Protein AF-A0A2H9LMU6-F1 (afdb_monomer)

Structure (mmCIF, N/CA/C/O backbone):
data_AF-A0A2H9LMU6-F1
#
_entry.id   AF-A0A2H9LMU6-F1
#
loop_
_atom_site.group_PDB
_atom_site.id
_atom_site.type_symbol
_atom_site.label_atom_id
_atom_site.label_alt_id
_atom_site.label_comp_id
_atom_site.label_asym_id
_atom_site.label_entity_id
_atom_site.label_seq_id
_atom_site.pdbx_PDB_ins_code
_atom_site.Cartn_x
_atom_site.Cartn_y
_atom_site.Cartn_z
_atom_site.occupancy
_atom_site.B_iso_or_equiv
_atom_site.auth_seq_id
_atom_site.auth_comp_id
_atom_site.auth_asym_id
_atom_site.auth_atom_id
_atom_site.pdbx_PDB_model_num
ATOM 1 N N . MET A 1 1 ? -16.769 -5.364 5.881 1.00 61.25 1 MET A N 1
ATOM 2 C CA . MET A 1 1 ? -15.651 -4.811 6.677 1.00 61.25 1 MET A CA 1
ATOM 3 C C . MET A 1 1 ? -14.975 -3.716 5.882 1.00 61.25 1 MET A C 1
ATOM 5 O O . MET A 1 1 ? -14.861 -3.849 4.669 1.00 61.25 1 MET A O 1
ATOM 9 N N . VAL A 1 2 ? -14.570 -2.637 6.548 1.00 73.88 2 VAL A N 1
ATOM 10 C CA . VAL A 1 2 ? -13.771 -1.580 5.922 1.00 73.88 2 VAL A CA 1
ATOM 11 C C . VAL A 1 2 ? -12.341 -2.098 5.790 1.00 73.88 2 VAL A C 1
ATOM 13 O O . VAL A 1 2 ? -11.741 -2.470 6.793 1.00 73.88 2 VAL A O 1
ATOM 16 N N . LYS A 1 3 ? -11.824 -2.173 4.560 1.00 85.94 3 LYS A N 1
ATOM 17 C CA . LYS A 1 3 ? -10.481 -2.684 4.263 1.00 85.94 3 LYS A CA 1
ATOM 18 C C . LYS A 1 3 ? -9.656 -1.590 3.603 1.00 85.94 3 LYS A C 1
ATOM 20 O O . LYS A 1 3 ? -10.078 -1.035 2.584 1.00 85.94 3 LYS A O 1
ATOM 25 N N . LEU A 1 4 ? -8.492 -1.290 4.171 1.00 92.06 4 LEU A N 1
ATOM 26 C CA . LEU A 1 4 ? -7.558 -0.337 3.574 1.00 92.06 4 LEU A CA 1
ATOM 27 C C . LEU A 1 4 ? -6.811 -0.990 2.409 1.00 92.06 4 LEU A C 1
ATOM 29 O O . LEU A 1 4 ? -6.430 -2.153 2.489 1.00 92.06 4 LEU A O 1
ATOM 33 N N . LYS A 1 5 ? -6.570 -0.248 1.331 1.00 94.12 5 LYS A N 1
ATOM 34 C CA . LYS A 1 5 ? -5.696 -0.670 0.228 1.00 94.12 5 LYS A CA 1
ATOM 35 C C . LYS A 1 5 ? -4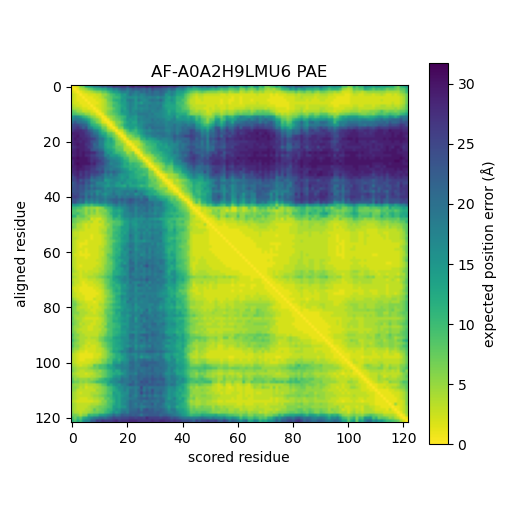.451 0.198 0.210 1.00 94.12 5 LYS A C 1
ATOM 37 O O . LYS A 1 5 ? -4.564 1.410 0.060 1.00 94.12 5 LYS A O 1
ATOM 42 N N . VAL A 1 6 ? -3.283 -0.413 0.339 1.00 93.50 6 VAL A N 1
ATOM 43 C CA . VAL A 1 6 ? -1.983 0.259 0.301 1.00 93.50 6 VAL A CA 1
ATOM 44 C C . VAL A 1 6 ? -1.332 -0.034 -1.042 1.00 93.50 6 VAL A C 1
ATOM 46 O O . VAL A 1 6 ? -1.003 -1.181 -1.335 1.00 93.50 6 VAL A O 1
ATOM 49 N N . TYR A 1 7 ? -1.158 0.991 -1.865 1.00 93.25 7 TYR A N 1
ATOM 50 C CA . TYR A 1 7 ? -0.499 0.890 -3.159 1.00 93.25 7 TYR A CA 1
ATOM 51 C C . TYR A 1 7 ? 0.977 1.228 -3.007 1.00 93.25 7 TYR A C 1
ATOM 53 O O . TYR A 1 7 ? 1.320 2.335 -2.591 1.00 93.25 7 TYR A O 1
ATOM 61 N N . LEU A 1 8 ? 1.835 0.286 -3.384 1.00 92.44 8 LEU A N 1
ATOM 62 C CA . LEU A 1 8 ? 3.294 0.402 -3.334 1.00 92.44 8 LEU A CA 1
ATOM 63 C C . LEU A 1 8 ? 3.878 0.028 -4.699 1.00 92.44 8 LEU A C 1
ATOM 65 O O . LEU A 1 8 ? 3.194 -0.577 -5.522 1.00 92.44 8 LEU A O 1
ATOM 69 N N . HIS A 1 9 ? 5.129 0.378 -4.958 1.00 90.69 9 HIS A N 1
ATOM 70 C CA . HIS A 1 9 ? 5.846 0.056 -6.182 1.00 90.69 9 HIS A CA 1
ATOM 71 C C . HIS A 1 9 ? 7.168 -0.623 -5.834 1.00 90.69 9 HIS A C 1
ATOM 73 O O . HIS A 1 9 ? 8.219 0.018 -5.769 1.00 90.69 9 HIS A O 1
ATOM 79 N N . SER A 1 10 ? 7.111 -1.944 -5.631 1.00 87.75 10 SER A N 1
ATOM 80 C CA . SER A 1 10 ? 8.334 -2.702 -5.395 1.00 87.75 10 SER A CA 1
ATOM 81 C C . SER A 1 10 ? 9.248 -2.639 -6.614 1.00 87.75 10 SER A C 1
ATOM 83 O O . SER A 1 10 ? 8.810 -2.703 -7.767 1.00 87.75 10 SER A O 1
ATOM 85 N N . LEU A 1 11 ? 10.540 -2.484 -6.345 1.00 79.06 11 LEU A N 1
ATOM 86 C CA . LEU A 1 11 ? 11.571 -2.607 -7.358 1.00 79.06 11 LEU A CA 1
ATOM 87 C C . LEU A 1 11 ? 11.972 -4.074 -7.474 1.00 79.06 11 LEU A C 1
ATOM 89 O O . LEU A 1 11 ? 12.054 -4.802 -6.481 1.00 79.06 11 LEU A O 1
ATOM 93 N N . GLU A 1 12 ? 12.251 -4.502 -8.698 1.00 67.62 12 GLU A N 1
ATOM 94 C CA . GLU A 1 12 ? 12.906 -5.780 -8.926 1.00 67.62 12 GLU A CA 1
ATOM 95 C C . GLU A 1 12 ? 14.350 -5.678 -8.426 1.00 67.62 12 GLU A C 1
ATOM 97 O O . GLU A 1 12 ? 15.053 -4.716 -8.743 1.00 67.62 12 GLU A O 1
ATOM 102 N N . VAL A 1 13 ? 14.790 -6.641 -7.611 1.00 60.88 13 VAL A N 1
ATOM 103 C CA . VAL A 1 13 ? 16.187 -6.691 -7.169 1.00 60.88 13 VAL A CA 1
ATOM 104 C C . VAL A 1 13 ? 17.038 -7.014 -8.398 1.00 60.88 13 VAL A C 1
ATOM 106 O O . VAL A 1 13 ? 16.887 -8.105 -8.953 1.00 60.88 13 VAL A O 1
ATOM 109 N N . PRO A 1 14 ? 17.931 -6.115 -8.853 1.00 49.94 14 PRO A N 1
ATOM 110 C CA . PRO A 1 14 ? 18.774 -6.412 -9.997 1.00 49.94 14 PRO A CA 1
ATOM 111 C C . PRO A 1 14 ? 19.696 -7.579 -9.636 1.00 49.94 14 PRO A C 1
ATOM 113 O O . PRO A 1 14 ? 20.607 -7.442 -8.820 1.00 49.94 14 PRO A O 1
ATOM 116 N N . THR A 1 15 ? 19.500 -8.728 -10.286 1.00 49.94 15 THR A N 1
ATOM 117 C CA . THR A 1 15 ? 20.315 -9.946 -10.103 1.00 49.94 15 THR A CA 1
ATOM 118 C C . THR A 1 15 ? 21.761 -9.800 -10.588 1.00 49.94 15 THR A C 1
ATOM 120 O O . THR A 1 15 ? 22.503 -10.774 -10.606 1.00 49.94 15 THR A O 1
ATOM 123 N N . VAL A 1 16 ? 22.140 -8.602 -11.034 1.00 50.28 16 VAL A N 1
ATOM 124 C CA . VAL A 1 16 ? 23.451 -8.264 -11.600 1.00 50.28 16 VAL A CA 1
ATOM 125 C C . VAL A 1 16 ? 24.253 -7.302 -10.716 1.00 50.28 16 VAL A C 1
ATOM 127 O O . VAL A 1 16 ? 25.415 -7.049 -11.005 1.00 50.28 16 VAL A O 1
ATOM 130 N N . GLY A 1 17 ? 23.650 -6.748 -9.654 1.00 46.03 17 GLY A N 1
ATOM 131 C CA . GLY A 1 17 ? 24.299 -5.758 -8.781 1.00 46.03 17 GLY A CA 1
ATOM 132 C C . GLY A 1 17 ? 24.880 -6.323 -7.482 1.00 46.03 17 GLY A C 1
ATOM 133 O O . GLY A 1 17 ? 25.738 -5.693 -6.872 1.00 46.03 17 GLY A O 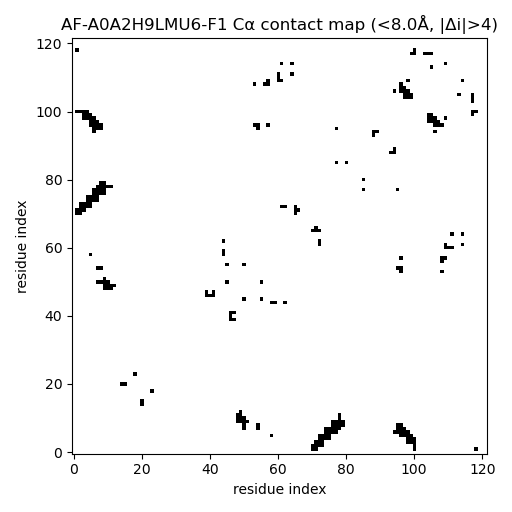1
ATOM 134 N N . PHE A 1 18 ? 24.435 -7.506 -7.059 1.00 50.22 18 PHE A N 1
ATOM 135 C CA . PHE A 1 18 ? 24.944 -8.197 -5.876 1.00 50.22 18 PHE A CA 1
ATOM 136 C C . PHE A 1 18 ? 25.555 -9.523 -6.307 1.00 50.22 18 PHE A C 1
ATOM 138 O O . PHE A 1 18 ? 24.852 -10.519 -6.428 1.00 50.22 18 PHE A O 1
ATOM 145 N N . VAL A 1 19 ? 26.876 -9.496 -6.500 1.00 49.75 19 VAL A N 1
ATOM 146 C CA . VAL A 1 19 ? 27.728 -10.634 -6.861 1.00 49.75 19 VAL A CA 1
ATOM 147 C C . VAL A 1 19 ? 27.431 -11.157 -8.264 1.00 49.75 19 VAL A C 1
ATOM 149 O O . VAL A 1 19 ? 26.302 -11.487 -8.608 1.00 49.75 19 VAL A O 1
ATOM 152 N N . ASP A 1 20 ? 28.481 -11.227 -9.079 1.00 47.53 20 ASP A N 1
ATOM 153 C CA . ASP A 1 20 ? 28.482 -11.963 -10.333 1.00 47.53 20 ASP A CA 1
ATOM 154 C C . ASP A 1 20 ? 27.819 -13.328 -10.102 1.00 47.53 20 ASP A C 1
ATOM 156 O O . ASP A 1 20 ? 28.362 -14.201 -9.418 1.00 47.53 20 ASP A O 1
ATOM 160 N N . LYS A 1 21 ? 26.585 -13.475 -10.592 1.00 50.88 21 LYS A N 1
ATOM 161 C CA . LYS A 1 21 ? 25.816 -14.706 -10.446 1.00 50.88 21 LYS A CA 1
ATOM 162 C C . LYS A 1 21 ? 26.626 -15.864 -11.027 1.00 50.88 21 LYS A C 1
ATOM 164 O O . LYS A 1 21 ? 26.544 -16.962 -10.493 1.00 50.88 21 LYS A O 1
ATOM 169 N N . GLU A 1 22 ? 27.452 -15.611 -12.047 1.00 51.69 22 GLU A N 1
ATOM 170 C CA . GLU A 1 22 ? 28.385 -16.588 -12.611 1.00 51.69 22 GLU A CA 1
ATOM 171 C C . GLU A 1 22 ? 29.563 -16.888 -11.676 1.00 51.69 22 GLU A C 1
ATOM 173 O O . GLU A 1 22 ? 29.842 -18.056 -11.406 1.00 51.69 22 GLU A O 1
ATOM 178 N N . GLY A 1 23 ? 30.172 -15.873 -11.064 1.00 50.81 23 GLY A N 1
ATOM 179 C CA . GLY A 1 23 ? 31.208 -16.030 -10.038 1.00 50.81 23 GLY A CA 1
ATOM 180 C C . GLY A 1 23 ? 30.747 -16.791 -8.784 1.00 50.81 23 GLY A C 1
ATOM 181 O O . GLY A 1 23 ? 31.492 -17.605 -8.239 1.00 50.81 23 GLY A O 1
ATOM 182 N N . ALA A 1 24 ? 29.496 -16.604 -8.348 1.00 51.16 24 ALA A N 1
ATOM 183 C CA . ALA A 1 24 ? 28.897 -17.355 -7.238 1.00 51.16 24 ALA A CA 1
ATOM 184 C C . ALA A 1 24 ? 28.407 -18.763 -7.639 1.00 51.16 24 ALA A C 1
ATOM 186 O O . ALA A 1 24 ? 28.244 -19.635 -6.777 1.00 51.16 24 ALA A O 1
ATOM 187 N N . MET A 1 25 ? 28.191 -19.017 -8.937 1.00 52.16 25 MET A N 1
ATOM 188 C CA . MET A 1 25 ? 27.787 -20.329 -9.460 1.00 52.16 25 MET A CA 1
ATOM 189 C C . MET A 1 25 ? 28.895 -21.387 -9.340 1.00 52.16 25 MET A C 1
ATOM 191 O O . MET A 1 25 ? 28.592 -22.577 -9.401 1.00 52.16 25 MET A O 1
ATOM 195 N N . HIS A 1 26 ? 30.149 -20.988 -9.102 1.00 52.47 26 HIS A N 1
ATOM 196 C CA . HIS A 1 26 ? 31.290 -21.897 -9.214 1.00 52.47 26 HIS A CA 1
ATOM 197 C C . HIS A 1 26 ? 31.619 -22.730 -7.957 1.00 52.47 26 HIS A C 1
ATOM 199 O O . HIS A 1 26 ? 32.287 -23.754 -8.086 1.00 52.47 26 HIS A O 1
ATOM 205 N N . ALA A 1 27 ? 31.151 -22.354 -6.756 1.00 51.31 27 ALA A N 1
ATOM 206 C CA . ALA A 1 27 ? 31.507 -23.061 -5.509 1.00 51.31 27 ALA A CA 1
ATOM 207 C C . ALA A 1 27 ? 30.328 -23.720 -4.765 1.00 51.31 27 ALA A C 1
ATOM 209 O O . ALA A 1 27 ? 30.544 -24.629 -3.968 1.00 51.31 27 ALA A O 1
ATOM 210 N N . CYS A 1 28 ? 29.080 -23.319 -5.036 1.00 51.22 28 CYS A N 1
ATOM 211 C CA . CYS A 1 28 ? 27.911 -23.763 -4.262 1.00 51.22 28 CYS A CA 1
ATOM 212 C C . CYS A 1 28 ? 26.747 -24.269 -5.131 1.00 51.22 28 CYS A C 1
ATOM 214 O O . CYS A 1 28 ? 25.590 -24.171 -4.722 1.00 51.22 28 CYS A O 1
ATOM 216 N N . ALA A 1 29 ? 27.023 -24.834 -6.312 1.00 50.84 29 ALA A N 1
ATOM 217 C CA . ALA A 1 29 ? 25.999 -25.335 -7.240 1.00 50.84 29 ALA A CA 1
ATOM 218 C C . ALA A 1 29 ? 25.004 -26.344 -6.617 1.00 50.84 29 ALA A C 1
ATOM 220 O O . ALA A 1 29 ? 23.866 -26.444 -7.066 1.00 50.84 29 ALA A O 1
ATOM 221 N N . GLN A 1 30 ? 25.375 -27.032 -5.530 1.00 51.16 30 GLN A N 1
ATOM 222 C CA . GLN A 1 30 ? 24.485 -27.950 -4.804 1.00 51.16 30 GLN A CA 1
ATOM 223 C C . GLN A 1 30 ? 23.578 -27.282 -3.749 1.00 51.16 30 GLN A C 1
ATOM 225 O O . GLN A 1 30 ? 22.584 -27.883 -3.352 1.00 51.16 30 GLN A O 1
ATOM 230 N N . ALA A 1 31 ? 23.855 -26.044 -3.322 1.00 50.84 31 ALA A N 1
ATOM 231 C CA . ALA A 1 31 ? 23.051 -25.316 -2.325 1.00 50.84 31 ALA A CA 1
ATOM 232 C C . ALA A 1 31 ? 22.103 -24.265 -2.947 1.00 50.84 31 ALA A C 1
ATOM 234 O O . ALA A 1 31 ? 21.400 -23.552 -2.233 1.00 50.84 31 ALA A O 1
ATOM 235 N N . GLN A 1 32 ? 22.074 -24.151 -4.280 1.00 50.84 32 GLN A N 1
ATOM 236 C CA . GLN A 1 32 ? 21.499 -23.007 -5.003 1.00 50.84 32 GLN A CA 1
ATOM 237 C C . GLN A 1 32 ? 20.010 -22.744 -4.763 1.00 50.84 32 GLN A C 1
ATOM 239 O O . GLN A 1 32 ? 19.613 -21.582 -4.717 1.00 50.84 32 GLN A O 1
ATOM 244 N N . LYS A 1 33 ? 19.174 -23.778 -4.614 1.00 50.56 33 LYS A N 1
ATOM 245 C CA . LYS A 1 33 ? 17.740 -23.561 -4.356 1.00 50.56 33 LYS A CA 1
ATOM 246 C C . LYS A 1 33 ? 17.468 -23.149 -2.910 1.00 50.56 33 LYS A C 1
ATOM 248 O O . LYS A 1 33 ? 16.658 -22.265 -2.677 1.00 50.56 33 LYS A O 1
ATOM 253 N N . THR A 1 34 ? 18.195 -23.715 -1.953 1.00 52.97 34 THR A N 1
ATOM 254 C CA . THR A 1 34 ? 17.900 -23.568 -0.520 1.00 52.97 34 THR A CA 1
ATOM 255 C C . THR A 1 34 ? 18.659 -22.420 0.154 1.00 52.97 34 THR A C 1
ATOM 257 O O . THR A 1 34 ? 18.208 -21.913 1.182 1.00 52.97 34 THR A O 1
ATOM 260 N N . ALA A 1 35 ? 19.780 -21.958 -0.417 1.00 52.91 35 ALA A N 1
ATOM 261 C CA . ALA A 1 35 ? 20.592 -20.874 0.151 1.00 52.91 35 ALA A CA 1
ATOM 262 C C . ALA A 1 35 ? 19.840 -19.533 0.223 1.00 52.91 35 ALA A C 1
ATOM 264 O O . ALA A 1 35 ? 20.044 -18.759 1.156 1.00 52.91 35 ALA A O 1
ATOM 265 N N . PHE A 1 36 ? 18.932 -19.283 -0.726 1.00 52.81 36 PHE A N 1
ATOM 266 C CA . PHE A 1 36 ? 18.124 -18.062 -0.771 1.00 52.81 36 PHE A CA 1
ATOM 267 C C . PHE A 1 36 ? 16.700 -18.250 -0.228 1.00 52.81 36 PHE A C 1
ATOM 269 O O . PHE A 1 36 ? 16.061 -17.265 0.131 1.00 52.81 36 PHE A O 1
ATOM 276 N N . GLU A 1 37 ? 16.218 -19.489 -0.071 1.00 53.00 37 GLU A N 1
ATOM 277 C CA . GLU A 1 37 ? 14.914 -19.772 0.556 1.00 53.00 37 GLU A CA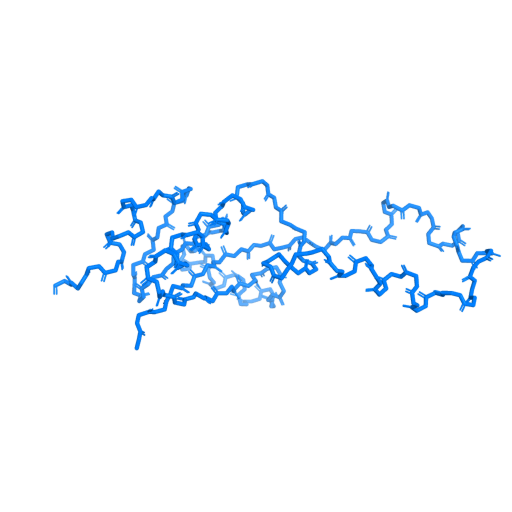 1
ATOM 278 C C . GLU A 1 37 ? 14.846 -19.237 1.993 1.00 53.00 37 GLU A C 1
ATOM 280 O O . GLU A 1 37 ? 13.826 -18.685 2.400 1.00 53.00 37 GLU A O 1
ATOM 285 N N . ARG A 1 38 ? 15.951 -19.308 2.751 1.00 45.19 38 ARG A N 1
ATOM 286 C CA . ARG A 1 38 ? 16.019 -18.759 4.118 1.00 45.19 38 ARG A CA 1
ATOM 287 C C . ARG A 1 38 ? 16.205 -17.241 4.181 1.00 45.19 38 ARG A C 1
ATOM 289 O O . ARG A 1 38 ? 15.963 -16.658 5.237 1.00 45.19 38 ARG A O 1
ATOM 296 N N . LEU A 1 39 ? 16.573 -16.586 3.079 1.00 50.25 39 LEU A N 1
ATOM 297 C CA . LEU A 1 39 ? 16.583 -15.120 2.986 1.00 50.25 39 LEU A CA 1
ATOM 298 C C . LEU A 1 39 ? 15.178 -14.546 2.733 1.00 50.25 39 LEU A C 1
ATOM 300 O O . LEU A 1 39 ? 14.938 -13.389 3.059 1.00 50.25 39 LEU A O 1
ATOM 304 N N . GLY A 1 40 ? 14.225 -15.358 2.260 1.00 46.84 40 GLY A N 1
ATOM 305 C CA . GLY A 1 40 ? 12.803 -14.989 2.166 1.00 46.84 40 GLY A CA 1
ATOM 306 C C . GLY A 1 40 ? 12.090 -14.847 3.520 1.00 46.84 40 GLY A C 1
ATOM 307 O O . GLY A 1 40 ? 10.915 -14.497 3.563 1.00 46.84 40 GLY A O 1
ATOM 308 N N . SER A 1 41 ? 12.792 -15.101 4.633 1.00 42.62 41 SER A N 1
ATOM 309 C CA . SER A 1 41 ? 12.263 -15.015 6.006 1.00 42.62 41 SER A CA 1
ATOM 310 C C . SER A 1 41 ? 12.201 -13.587 6.564 1.00 42.62 41 SER A C 1
ATOM 312 O O . SER A 1 41 ? 11.838 -13.402 7.727 1.00 42.62 41 SER A O 1
ATOM 314 N N . PHE A 1 42 ? 12.592 -12.568 5.794 1.00 46.06 42 PHE A N 1
ATOM 315 C CA . PHE A 1 42 ? 12.558 -11.187 6.263 1.00 46.06 42 PHE A CA 1
ATOM 316 C C . PHE A 1 42 ? 11.149 -10.596 6.120 1.00 46.06 42 PHE A C 1
ATOM 318 O O . PHE A 1 42 ? 10.773 -10.081 5.075 1.00 46.06 42 PHE A O 1
ATOM 325 N N . SER A 1 43 ? 10.421 -10.630 7.244 1.00 50.44 43 SER A N 1
ATOM 326 C CA . SER A 1 43 ? 9.194 -9.880 7.549 1.00 50.44 43 SER A CA 1
ATOM 327 C C . SER A 1 43 ? 7.951 -10.261 6.723 1.00 50.44 43 SER A C 1
ATOM 329 O O . SER A 1 43 ? 7.844 -10.012 5.524 1.00 50.44 43 SER A O 1
ATOM 331 N N . SER A 1 44 ? 6.940 -10.811 7.410 1.00 65.12 44 SER A N 1
ATOM 332 C CA . SER A 1 44 ? 5.598 -11.067 6.860 1.00 65.12 44 SER A CA 1
ATOM 333 C C . SER A 1 44 ? 4.947 -9.822 6.248 1.00 65.12 44 SER A C 1
ATOM 335 O O . SER A 1 44 ? 4.094 -9.949 5.371 1.00 65.12 44 SER A O 1
ATOM 337 N N . LEU A 1 45 ? 5.355 -8.629 6.690 1.00 75.69 45 LEU A N 1
ATOM 338 C CA . LEU A 1 45 ? 4.832 -7.356 6.214 1.00 75.69 45 LEU A CA 1
ATOM 339 C C . LEU A 1 45 ? 5.361 -6.995 4.819 1.00 75.69 45 LEU A C 1
ATOM 341 O O . LEU A 1 45 ? 4.585 -6.672 3.918 1.00 75.69 45 LEU A O 1
ATOM 345 N N . PHE A 1 46 ? 6.680 -7.055 4.622 1.00 75.62 46 PHE A N 1
ATOM 346 C CA . PHE A 1 46 ? 7.311 -6.631 3.368 1.00 75.62 46 PHE A CA 1
ATOM 347 C C . PHE A 1 46 ? 7.363 -7.766 2.340 1.00 75.62 46 PHE A C 1
ATOM 349 O O . PHE A 1 46 ? 7.176 -7.517 1.143 1.00 75.62 46 PHE A O 1
ATOM 356 N N . GLY A 1 47 ? 7.533 -9.013 2.790 1.00 75.38 47 GLY A N 1
ATOM 357 C CA . GLY A 1 47 ? 7.790 -10.159 1.920 1.00 75.38 47 GLY A CA 1
ATOM 358 C C . GLY A 1 47 ? 9.044 -9.941 1.066 1.00 75.38 47 GLY A C 1
ATOM 359 O O . GLY A 1 47 ? 9.981 -9.266 1.475 1.00 75.38 47 GLY A O 1
ATOM 360 N N . ASN A 1 48 ? 9.037 -10.437 -0.173 1.00 72.31 48 ASN A N 1
ATOM 361 C CA . ASN A 1 48 ? 10.158 -10.276 -1.113 1.00 72.31 48 ASN A CA 1
ATOM 362 C C . ASN A 1 48 ? 10.198 -8.899 -1.814 1.00 72.31 48 ASN A C 1
ATOM 364 O O . ASN A 1 48 ? 10.848 -8.752 -2.849 1.00 72.31 48 ASN A O 1
ATOM 368 N N . ARG A 1 49 ? 9.467 -7.894 -1.313 1.00 81.25 49 ARG A N 1
ATOM 369 C CA . ARG A 1 49 ? 9.358 -6.582 -1.967 1.00 81.25 49 ARG A CA 1
ATOM 370 C C . ARG A 1 49 ? 10.534 -5.697 -1.585 1.00 81.25 49 ARG A C 1
ATOM 372 O O . ARG A 1 49 ? 10.735 -5.395 -0.410 1.00 81.25 49 ARG A O 1
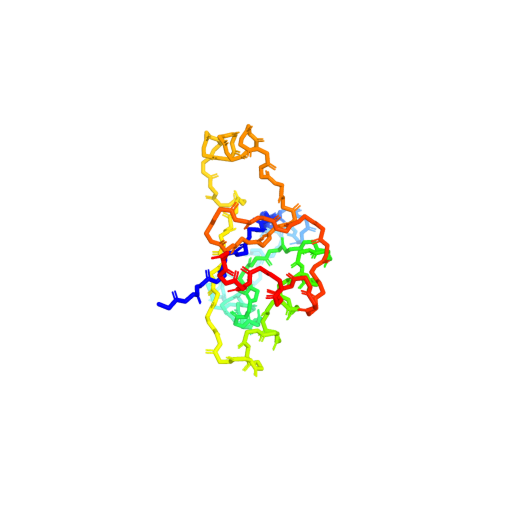ATOM 379 N N . TYR A 1 50 ? 11.249 -5.195 -2.585 1.00 84.00 50 TYR A N 1
ATOM 380 C CA . TYR A 1 50 ? 12.230 -4.142 -2.366 1.00 84.00 50 TYR A CA 1
ATOM 381 C C . TYR A 1 50 ? 11.552 -2.774 -2.457 1.00 84.00 50 TYR A C 1
ATOM 383 O O . TYR A 1 50 ? 11.286 -2.263 -3.543 1.00 84.00 50 TYR A O 1
ATOM 391 N N . LEU A 1 51 ? 11.223 -2.219 -1.294 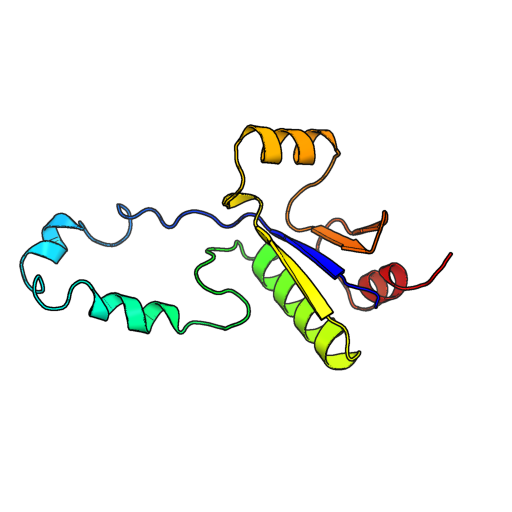1.00 86.31 51 LEU A N 1
ATOM 392 C CA . LEU A 1 51 ? 10.520 -0.945 -1.152 1.00 86.31 51 LEU A CA 1
ATOM 393 C C . LEU A 1 51 ? 11.496 0.192 -0.850 1.00 86.31 51 LEU A C 1
ATOM 395 O O . LEU A 1 51 ? 12.485 -0.021 -0.132 1.00 86.31 51 LEU A O 1
ATOM 399 N N . ASN A 1 52 ? 11.182 1.392 -1.343 1.00 88.25 52 ASN A N 1
ATOM 400 C CA . ASN A 1 52 ? 11.873 2.611 -0.919 1.00 88.25 52 ASN A CA 1
ATOM 401 C C . ASN A 1 52 ? 11.503 2.986 0.535 1.00 88.25 52 ASN A C 1
ATOM 403 O O . ASN A 1 52 ? 10.627 2.371 1.143 1.00 88.25 52 ASN A O 1
ATOM 407 N N . GLU A 1 53 ? 12.195 3.964 1.119 1.00 89.00 53 GLU A N 1
ATOM 408 C CA . GLU A 1 53 ? 12.001 4.346 2.526 1.00 89.00 53 GLU A CA 1
ATOM 409 C C . GLU A 1 53 ? 10.572 4.830 2.823 1.00 89.00 53 GLU A C 1
ATOM 411 O O . GLU A 1 53 ? 9.948 4.344 3.765 1.00 89.00 53 GLU A O 1
ATOM 416 N N . GLU A 1 54 ? 10.015 5.691 1.968 1.00 90.62 54 GLU A N 1
ATOM 417 C CA . GLU A 1 54 ? 8.657 6.230 2.122 1.00 90.62 54 GLU A CA 1
ATOM 418 C C . GLU A 1 54 ? 7.587 5.123 2.058 1.00 90.62 54 GLU A C 1
ATOM 420 O O . GLU A 1 54 ? 6.609 5.125 2.808 1.00 90.62 54 GLU A O 1
ATOM 425 N N . GLU A 1 55 ? 7.778 4.134 1.184 1.00 91.19 55 GLU A N 1
ATOM 426 C CA . GLU A 1 55 ? 6.904 2.969 1.038 1.00 91.19 55 GLU A CA 1
ATOM 427 C C . GLU A 1 55 ? 6.971 2.034 2.243 1.00 91.19 55 GLU A C 1
ATOM 429 O O . GLU A 1 55 ? 5.932 1.549 2.701 1.00 91.19 55 GLU A O 1
ATOM 434 N N . ARG A 1 56 ? 8.176 1.796 2.780 1.00 90.56 56 ARG A N 1
ATOM 435 C CA . ARG A 1 56 ? 8.353 1.016 4.013 1.00 90.56 56 ARG A CA 1
ATOM 436 C C . ARG A 1 56 ? 7.660 1.702 5.175 1.00 90.56 56 ARG A C 1
ATOM 438 O O . ARG A 1 56 ? 6.900 1.057 5.891 1.00 90.56 56 ARG A O 1
ATOM 445 N N . GLU A 1 57 ? 7.894 2.999 5.339 1.00 92.56 57 GLU A N 1
ATOM 446 C CA . GLU A 1 57 ? 7.317 3.771 6.431 1.00 92.56 57 GLU A CA 1
ATOM 447 C C . GLU A 1 57 ? 5.791 3.850 6.325 1.00 92.56 57 GLU A C 1
ATOM 449 O O . GLU A 1 57 ? 5.092 3.612 7.309 1.00 92.56 57 GLU A O 1
ATOM 454 N N . THR A 1 58 ? 5.257 4.075 5.121 1.00 93.62 58 THR A N 1
ATOM 455 C CA . THR A 1 58 ? 3.810 4.024 4.868 1.00 93.62 58 THR A CA 1
ATOM 456 C C . THR A 1 58 ? 3.221 2.686 5.300 1.00 93.62 58 THR A C 1
ATOM 458 O O . THR A 1 58 ? 2.201 2.655 5.989 1.00 93.62 58 THR A O 1
ATOM 461 N N . LEU A 1 59 ? 3.852 1.577 4.907 1.00 92.69 59 LEU A N 1
ATOM 462 C CA . LEU A 1 59 ? 3.336 0.247 5.197 1.00 92.69 59 LEU A CA 1
ATOM 463 C C . LEU A 1 59 ? 3.392 -0.084 6.695 1.00 92.69 59 LEU A C 1
ATOM 465 O O . LEU A 1 59 ? 2.414 -0.612 7.216 1.00 92.69 59 LEU A O 1
ATOM 469 N N . MET A 1 60 ? 4.479 0.277 7.388 1.00 92.88 60 MET A N 1
ATOM 470 C CA . MET A 1 60 ? 4.592 0.109 8.846 1.00 92.88 60 MET A CA 1
ATOM 471 C C . MET A 1 60 ? 3.499 0.887 9.582 1.00 92.88 60 MET A C 1
ATOM 473 O O . MET A 1 60 ? 2.780 0.319 10.396 1.00 92.88 60 MET A O 1
ATOM 477 N N . ARG A 1 61 ? 3.288 2.161 9.229 1.00 93.75 61 ARG A N 1
ATOM 478 C CA . ARG A 1 61 ? 2.258 2.994 9.869 1.00 93.75 61 ARG A CA 1
ATOM 479 C C . ARG A 1 61 ? 0.843 2.468 9.636 1.00 93.75 61 ARG A C 1
ATOM 481 O O . ARG A 1 61 ? 0.008 2.531 10.535 1.00 93.75 61 ARG A O 1
ATOM 488 N N . VAL A 1 62 ? 0.554 1.953 8.438 1.00 93.62 62 VAL A N 1
ATOM 489 C CA . VAL A 1 62 ? -0.744 1.322 8.157 1.00 93.62 62 VAL A CA 1
ATOM 490 C C . VAL A 1 62 ? -0.901 0.021 8.937 1.00 93.62 62 VAL A C 1
ATOM 492 O O . VAL A 1 62 ? -1.989 -0.222 9.458 1.00 93.62 62 VAL A O 1
ATOM 495 N N . GLU A 1 63 ? 0.148 -0.797 9.041 1.00 93.75 63 GLU A N 1
ATOM 496 C CA . GLU A 1 63 ? 0.114 -2.033 9.825 1.00 93.75 63 GLU A CA 1
ATOM 497 C C . GLU A 1 63 ? -0.165 -1.746 11.302 1.00 93.75 63 GLU A C 1
ATOM 499 O O . GLU A 1 63 ? -1.101 -2.322 11.859 1.00 93.75 63 GLU A O 1
ATOM 504 N N . ASP A 1 64 ? 0.590 -0.832 11.912 1.00 92.62 64 ASP A N 1
ATOM 505 C CA . ASP A 1 64 ? 0.441 -0.461 13.321 1.00 92.62 64 ASP A CA 1
ATOM 506 C C . ASP A 1 64 ? -0.960 0.085 13.607 1.00 92.62 64 ASP A C 1
ATOM 508 O O . ASP A 1 64 ? -1.627 -0.336 14.559 1.00 92.62 64 ASP A O 1
ATOM 512 N N . PHE A 1 65 ? -1.453 0.966 12.734 1.00 92.94 65 PHE A N 1
ATOM 513 C CA . PHE A 1 65 ? -2.804 1.502 12.830 1.00 92.94 65 PHE A CA 1
ATOM 514 C C . PHE A 1 65 ? -3.867 0.404 12.700 1.00 92.94 65 PHE A C 1
ATOM 516 O O . PHE A 1 65 ? -4.796 0.344 13.507 1.00 92.94 65 PHE A O 1
ATOM 523 N N . CYS A 1 66 ? -3.744 -0.492 11.717 1.00 91.62 66 CYS A N 1
ATOM 524 C CA . CYS A 1 66 ? -4.713 -1.567 11.516 1.00 91.62 66 CYS A CA 1
ATOM 525 C C . CYS A 1 66 ? -4.716 -2.552 12.684 1.00 91.62 66 CYS A C 1
ATOM 527 O O . CYS A 1 66 ? -5.783 -2.892 13.193 1.00 91.62 66 CYS A O 1
ATOM 529 N N . ARG A 1 67 ? -3.533 -2.949 13.161 1.00 91.31 67 ARG A N 1
ATOM 530 C CA . ARG A 1 67 ? -3.363 -3.842 14.310 1.00 91.31 67 ARG A CA 1
ATOM 531 C C . ARG A 1 67 ? -3.997 -3.255 15.570 1.00 91.31 67 ARG A C 1
ATOM 533 O O . ARG A 1 67 ? -4.719 -3.960 16.266 1.00 91.31 67 ARG A O 1
ATOM 540 N N . SER A 1 68 ? -3.780 -1.965 15.821 1.00 91.94 68 SER A N 1
ATOM 541 C CA . SER A 1 68 ? -4.308 -1.271 17.004 1.00 91.94 68 SER A CA 1
ATOM 542 C C . SER A 1 68 ? -5.829 -1.088 16.972 1.00 91.94 68 SER A C 1
ATOM 544 O O . SER A 1 68 ? -6.455 -0.975 18.020 1.00 91.94 68 SER A O 1
ATOM 546 N N . ASN A 1 69 ? -6.434 -1.083 15.780 1.00 89.50 69 ASN A N 1
ATOM 547 C CA . ASN A 1 69 ? -7.871 -0.862 15.589 1.00 89.50 69 ASN A CA 1
ATOM 548 C C . ASN A 1 69 ? -8.643 -2.133 15.176 1.00 89.50 69 ASN A C 1
ATOM 550 O O . ASN A 1 69 ? -9.833 -2.048 14.878 1.00 89.50 69 ASN A O 1
ATOM 554 N N . GLY A 1 70 ? -7.990 -3.302 15.129 1.00 88.75 70 GLY A N 1
ATOM 555 C CA . GLY A 1 70 ? -8.614 -4.558 14.691 1.00 88.75 70 GLY A CA 1
ATOM 556 C C . GLY A 1 70 ? -9.089 -4.533 13.231 1.00 88.75 70 GLY A C 1
ATOM 557 O O . GLY A 1 70 ? -10.114 -5.128 12.901 1.00 88.75 70 GLY A O 1
ATOM 558 N N . LEU A 1 71 ? -8.379 -3.803 12.369 1.00 90.50 71 LEU A N 1
ATOM 559 C CA . LEU A 1 71 ? -8.693 -3.644 10.950 1.00 90.50 71 LEU A CA 1
ATOM 560 C C . LEU A 1 71 ? -7.794 -4.518 10.078 1.00 90.50 71 LEU A C 1
ATOM 562 O O . LEU A 1 71 ? -6.692 -4.904 10.461 1.00 90.50 71 LEU A O 1
ATOM 566 N N . GLU A 1 72 ? -8.252 -4.754 8.854 1.00 90.94 72 GLU A N 1
ATOM 567 C CA . GLU A 1 72 ? -7.473 -5.422 7.818 1.00 90.94 72 GLU A CA 1
ATOM 568 C C . GLU A 1 72 ? -7.066 -4.441 6.719 1.00 90.94 72 GLU A C 1
ATOM 570 O O . GLU A 1 72 ? -7.784 -3.489 6.385 1.00 90.94 72 GLU A O 1
ATOM 575 N N . PHE A 1 73 ? -5.931 -4.728 6.088 1.00 93.06 73 PHE A N 1
ATOM 576 C CA . PHE A 1 73 ? -5.471 -4.014 4.909 1.00 93.06 73 PHE A CA 1
ATOM 577 C C . PHE A 1 73 ? -4.994 -4.977 3.820 1.00 93.06 73 PHE A C 1
ATOM 579 O O . PHE A 1 73 ? -4.753 -6.162 4.041 1.00 93.06 73 PHE A O 1
ATOM 586 N N . GLU A 1 74 ? -4.905 -4.460 2.604 1.00 93.56 74 GLU A N 1
ATOM 587 C CA . GLU A 1 74 ? -4.435 -5.151 1.413 1.00 93.56 74 GLU A CA 1
ATOM 588 C C . GLU A 1 74 ? -3.248 -4.404 0.827 1.00 93.56 74 GLU A C 1
ATOM 590 O O . GLU A 1 74 ? -3.304 -3.185 0.675 1.00 93.56 74 GLU A O 1
ATOM 595 N N . ILE A 1 75 ? -2.205 -5.136 0.447 1.00 92.50 75 ILE A N 1
ATOM 596 C CA . ILE A 1 75 ? -1.065 -4.569 -0.272 1.00 92.50 75 ILE A CA 1
ATOM 597 C C . ILE A 1 75 ? -1.282 -4.787 -1.767 1.00 92.50 75 ILE A C 1
ATOM 599 O O . ILE A 1 75 ? -1.360 -5.924 -2.232 1.00 92.50 75 ILE A O 1
ATOM 603 N N . VAL A 1 76 ? -1.328 -3.693 -2.520 1.00 92.00 76 VAL A N 1
ATOM 604 C CA . VAL A 1 76 ? -1.400 -3.686 -3.979 1.00 92.00 76 VAL A CA 1
ATOM 605 C C . VAL A 1 76 ? -0.041 -3.262 -4.521 1.00 92.00 76 VAL A C 1
ATOM 607 O O . VAL A 1 76 ? 0.328 -2.088 -4.484 1.00 92.00 76 VAL A O 1
ATOM 610 N N . ASP A 1 77 ? 0.715 -4.230 -5.030 1.00 90.75 77 ASP A N 1
ATOM 611 C CA . ASP A 1 77 ? 2.035 -3.974 -5.595 1.00 90.75 77 ASP A CA 1
ATOM 612 C C . ASP A 1 77 ? 1.936 -3.599 -7.077 1.00 90.75 77 ASP A C 1
ATOM 614 O O . ASP A 1 77 ? 1.762 -4.442 -7.960 1.00 90.75 77 ASP A O 1
ATOM 618 N N . VAL A 1 78 ? 2.044 -2.302 -7.345 1.00 90.94 78 VAL A N 1
ATOM 619 C CA . VAL A 1 78 ? 2.012 -1.723 -8.686 1.00 90.94 78 VAL A CA 1
ATOM 620 C C . VAL A 1 78 ? 3.253 -2.132 -9.482 1.00 90.94 78 VAL A C 1
ATOM 622 O O . VAL A 1 78 ? 3.160 -2.227 -10.702 1.00 90.94 78 VAL A O 1
ATOM 625 N N . GLY A 1 79 ? 4.386 -2.433 -8.834 1.00 87.06 79 GLY A N 1
ATOM 626 C CA . GLY A 1 79 ? 5.614 -2.888 -9.500 1.00 87.06 79 GLY A CA 1
ATOM 627 C C . GLY A 1 79 ? 5.406 -4.187 -10.281 1.00 87.06 79 GLY A C 1
ATOM 628 O O . GLY A 1 79 ? 5.857 -4.311 -11.419 1.00 87.06 79 GLY A O 1
ATOM 629 N N . GLN A 1 80 ? 4.594 -5.093 -9.733 1.00 86.38 80 GLN A N 1
ATOM 630 C CA . GLN A 1 80 ? 4.279 -6.407 -10.311 1.00 86.38 80 GLN A CA 1
ATOM 631 C C . GLN A 1 80 ? 3.169 -6.374 -11.379 1.00 86.38 80 GLN A C 1
ATOM 633 O O . GLN A 1 80 ? 2.851 -7.390 -11.995 1.00 86.38 80 GLN A O 1
ATOM 638 N N . MET A 1 81 ? 2.543 -5.218 -11.615 1.00 89.12 81 MET A N 1
ATOM 639 C CA . MET A 1 81 ? 1.465 -5.095 -12.597 1.00 89.12 81 MET A CA 1
ATOM 640 C C . MET A 1 81 ? 1.980 -4.951 -14.032 1.00 89.12 81 MET A C 1
ATOM 642 O O . MET A 1 81 ? 3.055 -4.411 -14.282 1.00 89.12 81 MET A O 1
ATOM 646 N N . SER A 1 82 ? 1.149 -5.336 -15.007 1.00 89.94 82 SER A N 1
ATOM 647 C CA . SER A 1 82 ? 1.428 -5.066 -16.422 1.00 89.94 82 SER A CA 1
ATOM 648 C C . SER A 1 82 ? 1.589 -3.564 -16.692 1.00 89.94 82 SER A C 1
ATOM 650 O O . SER A 1 82 ? 0.969 -2.726 -16.028 1.00 89.94 82 SER A O 1
ATOM 652 N N . PHE A 1 83 ? 2.366 -3.209 -17.719 1.00 88.12 83 PHE A N 1
ATOM 653 C CA . PHE A 1 83 ? 2.568 -1.813 -18.116 1.00 88.12 83 PHE A CA 1
ATOM 654 C C . PHE A 1 83 ? 1.246 -1.054 -18.320 1.00 88.12 83 PHE A C 1
ATOM 656 O O . PHE A 1 83 ? 1.093 0.054 -17.806 1.00 88.12 83 PHE A O 1
ATOM 663 N N . LEU A 1 84 ? 0.270 -1.664 -19.003 1.00 93.12 84 LEU A N 1
ATOM 664 C CA . LEU A 1 84 ? -1.032 -1.041 -19.260 1.00 93.12 84 LEU A CA 1
ATOM 665 C C . LEU A 1 84 ? -1.829 -0.812 -17.971 1.00 93.12 84 LEU A C 1
ATOM 667 O O . LEU A 1 84 ? -2.434 0.247 -17.808 1.00 93.12 84 LEU A O 1
ATOM 671 N N . SER A 1 85 ? -1.802 -1.765 -17.035 1.00 91.44 85 SER A N 1
ATOM 672 C CA . SER A 1 85 ? -2.452 -1.612 -15.727 1.00 91.44 85 SER A CA 1
ATOM 673 C C . SER A 1 85 ? -1.823 -0.471 -14.925 1.00 91.44 85 SER A C 1
ATOM 675 O O . SER A 1 85 ? -2.541 0.390 -14.416 1.00 91.44 85 SER A O 1
ATOM 677 N N . ARG A 1 86 ? -0.485 -0.401 -14.885 1.00 89.62 86 ARG A N 1
ATOM 678 C CA . ARG A 1 86 ? 0.245 0.698 -14.230 1.00 89.62 86 ARG A CA 1
ATOM 679 C C . ARG A 1 86 ? -0.085 2.054 -14.848 1.00 89.62 86 ARG A C 1
ATOM 681 O O . ARG A 1 86 ? -0.315 3.021 -14.126 1.00 89.62 86 ARG A O 1
ATOM 688 N N . LEU A 1 87 ? -0.126 2.128 -16.179 1.00 89.94 87 LEU A N 1
ATOM 689 C CA . LEU A 1 87 ? -0.429 3.362 -16.899 1.00 89.94 87 LEU A CA 1
ATOM 690 C C . LEU A 1 87 ? -1.849 3.855 -16.597 1.00 89.94 87 LEU A C 1
ATOM 692 O O . LEU A 1 87 ? -2.030 5.036 -16.315 1.00 89.94 87 LEU A O 1
ATOM 696 N N . ARG A 1 88 ? -2.840 2.955 -16.585 1.00 91.19 88 ARG A N 1
ATOM 697 C CA . ARG A 1 88 ? -4.227 3.293 -16.223 1.00 91.19 88 ARG A CA 1
ATOM 698 C C . ARG A 1 88 ? -4.327 3.876 -14.815 1.00 91.19 88 ARG A C 1
ATOM 700 O O . ARG A 1 88 ? -4.978 4.900 -14.637 1.00 91.19 88 ARG A O 1
ATOM 707 N N . LEU A 1 89 ? -3.645 3.273 -13.839 1.00 89.75 89 LEU A N 1
ATOM 708 C CA . LEU A 1 89 ? -3.611 3.786 -12.465 1.00 89.75 89 LEU A CA 1
ATOM 709 C C . LEU A 1 89 ? -2.976 5.181 -12.390 1.00 89.75 89 LEU A C 1
ATOM 711 O O . LEU A 1 89 ? -3.525 6.069 -11.739 1.00 89.75 89 LEU A O 1
ATOM 715 N N . ARG A 1 90 ? -1.869 5.405 -13.110 1.00 87.06 90 ARG A N 1
ATOM 716 C CA . ARG A 1 90 ? -1.226 6.727 -13.181 1.00 87.06 90 ARG A CA 1
ATOM 717 C C . ARG A 1 90 ? -2.120 7.786 -13.825 1.00 87.06 90 ARG A C 1
ATOM 719 O O . ARG A 1 90 ? -2.176 8.900 -13.314 1.00 87.06 90 ARG A O 1
ATOM 726 N N . ILE A 1 91 ? -2.828 7.452 -14.908 1.00 89.62 91 ILE A N 1
ATOM 727 C CA . ILE A 1 91 ? -3.805 8.353 -15.549 1.00 89.62 91 ILE A CA 1
ATOM 728 C C . ILE A 1 91 ? -4.952 8.675 -14.583 1.00 89.62 91 ILE A C 1
ATOM 730 O O . ILE A 1 91 ? -5.374 9.823 -14.499 1.00 89.62 91 ILE A O 1
ATOM 734 N N . GLY A 1 92 ? -5.387 7.695 -13.786 1.00 85.06 92 GLY A N 1
ATOM 735 C CA . GLY A 1 92 ? -6.338 7.885 -12.685 1.00 85.06 92 GLY A CA 1
ATOM 736 C C . GLY A 1 92 ? -5.795 8.692 -11.496 1.00 85.06 92 GLY A C 1
ATOM 737 O O . GLY A 1 92 ? -6.483 8.831 -10.490 1.00 85.06 92 GLY A O 1
ATOM 738 N N . GLY A 1 93 ? -4.568 9.216 -11.578 1.00 85.00 93 GLY A N 1
ATOM 739 C CA . GLY A 1 93 ? -3.959 10.057 -10.549 1.00 85.00 93 GLY A CA 1
ATOM 740 C C . GLY A 1 93 ? -3.373 9.295 -9.359 1.00 85.00 93 GLY A C 1
ATOM 741 O O . GLY A 1 93 ? -2.953 9.933 -8.388 1.00 85.00 93 GLY A O 1
ATOM 742 N N . LEU A 1 94 ? -3.313 7.961 -9.421 1.00 88.00 94 LEU A N 1
ATOM 743 C CA . LEU A 1 94 ? -2.720 7.137 -8.375 1.00 88.00 94 LEU A CA 1
ATOM 744 C C . LEU A 1 94 ? -1.189 7.181 -8.466 1.00 88.00 94 LEU A C 1
ATOM 746 O O . LEU A 1 94 ? -0.592 6.876 -9.501 1.00 88.00 94 LEU A O 1
ATOM 750 N N . LYS A 1 95 ? -0.558 7.567 -7.356 1.00 88.06 95 LYS A N 1
ATOM 751 C CA . LYS A 1 95 ? 0.897 7.579 -7.157 1.00 88.06 95 LYS A CA 1
ATOM 752 C C . LYS A 1 95 ? 1.239 6.687 -5.968 1.00 88.06 95 LYS A C 1
ATOM 754 O O . LYS A 1 95 ? 0.423 6.555 -5.060 1.00 88.06 95 LYS A O 1
ATOM 759 N N . THR A 1 96 ? 2.408 6.064 -5.987 1.00 89.62 96 THR A N 1
ATOM 760 C CA . THR A 1 96 ? 2.903 5.245 -4.876 1.00 89.62 96 THR A CA 1
ATOM 761 C C . THR A 1 96 ? 3.914 6.049 -4.045 1.00 89.62 96 THR A C 1
ATOM 763 O O . THR A 1 96 ? 4.684 6.803 -4.646 1.00 89.62 96 THR A O 1
ATOM 766 N N . PRO A 1 97 ? 3.921 5.905 -2.707 1.00 92.06 97 PRO A N 1
ATOM 767 C CA . PRO A 1 97 ? 2.921 5.184 -1.919 1.00 92.06 97 PRO A CA 1
ATOM 768 C C . PRO A 1 97 ? 1.567 5.922 -1.853 1.00 92.06 97 PRO A C 1
ATOM 770 O O . PRO A 1 97 ? 1.504 7.151 -1.868 1.00 92.06 97 PRO A O 1
ATOM 773 N N . SER A 1 98 ? 0.461 5.177 -1.779 1.00 93.69 98 SER A N 1
ATOM 774 C CA . SER A 1 98 ? -0.860 5.742 -1.448 1.00 93.69 98 SER A CA 1
ATOM 775 C C . SER A 1 98 ? -1.733 4.760 -0.678 1.00 93.69 98 SER A C 1
ATOM 777 O O . SER A 1 98 ? -1.637 3.547 -0.855 1.00 93.69 98 SER A O 1
ATOM 779 N N . VAL A 1 99 ? -2.612 5.291 0.174 1.00 94.00 99 VAL A N 1
ATOM 780 C CA . VAL A 1 99 ? -3.545 4.496 0.986 1.00 94.00 99 VAL A CA 1
ATOM 781 C C . VAL A 1 99 ? -4.972 4.870 0.621 1.00 94.00 99 VAL A C 1
ATOM 783 O O . VAL A 1 99 ? -5.320 6.047 0.598 1.00 94.00 99 VAL A O 1
ATOM 786 N N . CYS A 1 100 ? -5.804 3.875 0.330 1.00 91.56 100 CYS A N 1
ATOM 787 C CA . CYS A 1 100 ? -7.181 4.070 -0.107 1.00 91.56 100 CYS A CA 1
ATOM 788 C C . CYS A 1 100 ? -8.181 3.328 0.779 1.00 91.56 100 CYS A C 1
ATOM 790 O O . CYS A 1 100 ? -7.904 2.238 1.278 1.00 91.56 100 CYS A O 1
ATOM 792 N N . CYS A 1 101 ? -9.375 3.898 0.909 1.00 89.44 101 CYS A N 1
ATOM 793 C CA . CYS A 1 101 ? -10.543 3.261 1.511 1.00 89.44 101 CYS A CA 1
ATOM 794 C C . CYS A 1 101 ? -11.781 3.707 0.735 1.00 89.44 101 CYS A C 1
ATOM 796 O O . CYS A 1 101 ? -12.170 4.878 0.789 1.00 89.44 101 CYS A O 1
ATOM 798 N N . GLY A 1 102 ? -12.361 2.788 -0.039 1.00 83.94 102 GLY A N 1
ATOM 799 C CA . GLY A 1 102 ? -13.364 3.146 -1.041 1.00 83.94 102 GLY A CA 1
ATOM 800 C C . GLY A 1 102 ? -12.781 4.115 -2.076 1.00 83.94 102 GLY A C 1
ATOM 801 O O . GLY A 1 102 ? -11.735 3.837 -2.659 1.00 83.94 102 GLY A O 1
ATOM 802 N N . GLU A 1 103 ? -13.441 5.256 -2.272 1.00 82.38 103 GLU A N 1
ATOM 803 C CA . GLU A 1 103 ? -13.043 6.298 -3.234 1.00 82.38 103 GLU A CA 1
ATOM 804 C C . GLU A 1 103 ? -12.038 7.314 -2.666 1.00 82.38 103 GLU A C 1
ATOM 806 O O . GLU A 1 103 ? -11.476 8.125 -3.402 1.00 82.38 103 GLU A O 1
ATOM 811 N N . ARG A 1 104 ? -11.786 7.287 -1.351 1.00 85.62 104 ARG A N 1
ATOM 812 C CA . ARG A 1 104 ? -10.861 8.224 -0.707 1.00 85.62 104 ARG A CA 1
ATOM 813 C C . ARG A 1 104 ? -9.431 7.732 -0.823 1.00 85.62 104 ARG A C 1
ATOM 815 O O . ARG A 1 104 ? -9.148 6.578 -0.507 1.00 85.62 104 ARG A O 1
ATOM 822 N N . VAL A 1 105 ? -8.539 8.645 -1.197 1.00 87.50 105 VAL A N 1
ATOM 823 C CA . VAL A 1 105 ? -7.106 8.390 -1.374 1.00 87.50 105 VAL A CA 1
ATOM 824 C C . VAL A 1 105 ? -6.301 9.367 -0.526 1.00 87.50 105 VAL A C 1
ATOM 826 O O . VAL A 1 105 ? -6.440 10.582 -0.667 1.00 87.50 105 VAL A O 1
ATOM 829 N N . LEU A 1 106 ? -5.425 8.835 0.320 1.00 89.25 106 LEU A N 1
ATOM 830 C CA . LEU A 1 106 ? -4.368 9.589 0.980 1.00 89.25 106 LEU A CA 1
ATOM 831 C C . LEU A 1 106 ? -3.141 9.655 0.081 1.00 89.25 106 LEU A C 1
ATOM 833 O O . LEU A 1 106 ? -2.707 8.652 -0.490 1.00 89.25 106 LEU A O 1
ATOM 837 N N . LYS A 1 107 ? -2.591 10.864 -0.018 1.00 79.12 107 LYS A N 1
ATOM 838 C CA . LYS A 1 107 ? -1.348 11.158 -0.726 1.00 79.12 107 LYS A CA 1
ATOM 839 C C . LYS A 1 107 ? -0.289 11.546 0.300 1.00 79.12 107 LYS A C 1
ATOM 841 O O . LYS A 1 107 ? -0.577 12.357 1.179 1.00 79.12 107 LYS A O 1
ATOM 846 N N . GLY A 1 108 ? 0.917 11.011 0.134 1.00 80.31 108 GLY A N 1
ATOM 847 C CA . GLY A 1 108 ? 2.025 11.207 1.065 1.00 80.31 108 GLY A CA 1
ATOM 848 C C . GLY A 1 108 ? 1.938 10.304 2.295 1.00 80.31 108 GLY A C 1
ATOM 849 O O . GLY A 1 108 ? 1.064 9.440 2.400 1.00 80.31 108 GLY A O 1
ATOM 850 N N . LEU A 1 109 ? 2.872 10.520 3.216 1.00 87.75 109 LEU A N 1
ATOM 851 C CA . LEU A 1 109 ? 3.068 9.686 4.392 1.00 87.75 109 LEU A CA 1
ATOM 852 C C . LEU A 1 109 ? 1.840 9.715 5.328 1.00 87.75 109 LEU A C 1
ATOM 854 O O . LEU A 1 109 ? 1.447 10.791 5.791 1.00 87.75 109 LEU A O 1
ATOM 858 N N . PRO A 1 110 ? 1.226 8.562 5.646 1.00 90.94 110 PRO A N 1
ATOM 859 C CA . PRO A 1 110 ? 0.036 8.530 6.481 1.00 90.94 110 PRO A CA 1
ATOM 860 C C . PRO A 1 110 ? 0.364 8.877 7.939 1.00 90.94 110 PRO A C 1
ATOM 862 O O . PRO A 1 110 ? 1.369 8.444 8.498 1.00 90.94 110 PRO A O 1
ATOM 865 N N . THR A 1 111 ? -0.520 9.634 8.579 1.00 92.06 111 THR A N 1
ATOM 866 C CA . THR A 1 111 ? -0.596 9.802 10.040 1.00 92.06 111 THR A CA 1
ATOM 867 C C . THR A 1 111 ? -1.826 9.081 10.589 1.00 92.06 111 THR A C 1
ATOM 869 O O . 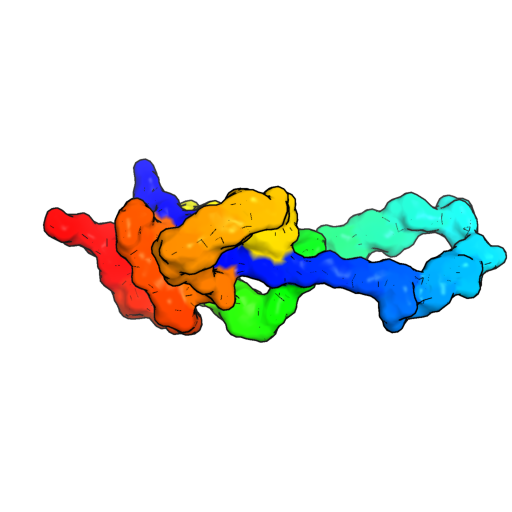THR A 1 111 ? -2.785 8.857 9.845 1.00 92.06 111 THR A O 1
ATOM 872 N N . GLU A 1 112 ? -1.851 8.766 11.886 1.00 89.06 112 GLU A N 1
ATOM 873 C CA . GLU A 1 112 ? -3.022 8.141 12.526 1.00 89.06 112 GLU A CA 1
ATOM 874 C C . GLU A 1 112 ? -4.310 8.941 12.299 1.00 89.06 112 GLU A C 1
ATOM 876 O O . GLU A 1 112 ? -5.337 8.375 11.929 1.00 89.06 112 GLU A O 1
ATOM 881 N N . GLU A 1 113 ? -4.255 10.272 12.423 1.00 88.50 113 GLU A N 1
ATOM 882 C CA . GLU A 1 113 ? -5.409 11.128 12.136 1.00 88.50 113 GLU A CA 1
ATOM 883 C C . GLU A 1 113 ? -5.884 10.991 10.690 1.00 88.50 113 GLU A C 1
ATOM 885 O O . GLU A 1 113 ? -7.087 10.930 10.426 1.00 88.50 113 GLU A O 1
ATOM 890 N N . SER A 1 114 ? -4.946 10.967 9.741 1.00 91.12 114 SER A N 1
ATOM 891 C CA . SER A 1 114 ? -5.267 10.869 8.320 1.00 91.12 114 SER A CA 1
ATOM 892 C C . SER A 1 114 ? -5.924 9.524 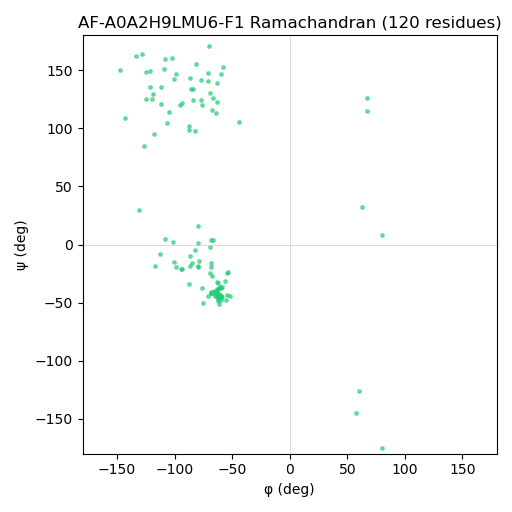7.992 1.00 91.12 114 SER A C 1
ATOM 894 O O . SER A 1 114 ? -6.935 9.495 7.287 1.00 91.12 114 SER A O 1
ATOM 896 N N . LEU A 1 115 ? -5.427 8.433 8.586 1.00 90.62 115 LEU A N 1
ATOM 897 C CA . LEU A 1 115 ? -5.984 7.088 8.454 1.00 90.62 115 LEU A CA 1
ATOM 898 C C . LEU A 1 115 ? -7.363 6.999 9.117 1.00 90.62 115 LEU A C 1
ATOM 900 O O . LEU A 1 115 ? -8.299 6.479 8.515 1.00 90.62 115 LEU A O 1
ATOM 904 N N . GLY A 1 116 ? -7.538 7.602 10.295 1.00 88.00 116 GLY A N 1
ATOM 905 C CA . GLY A 1 116 ? -8.833 7.693 10.966 1.00 88.00 116 GLY A CA 1
ATOM 906 C C . GLY A 1 116 ? -9.876 8.457 10.144 1.00 88.00 116 GLY A C 1
ATOM 907 O O . GLY A 1 116 ? -11.019 8.013 10.017 1.00 88.00 116 GLY A O 1
ATOM 908 N N . ARG A 1 117 ? -9.497 9.578 9.512 1.00 87.81 117 ARG A N 1
ATOM 909 C CA . ARG A 1 117 ? -10.382 10.335 8.600 1.00 87.81 117 ARG A CA 1
ATOM 910 C C . ARG A 1 117 ? -10.800 9.506 7.387 1.00 87.81 117 ARG A C 1
ATOM 912 O O . ARG A 1 117 ? -11.926 9.649 6.915 1.00 87.81 117 ARG A O 1
ATOM 919 N N . LEU A 1 118 ? -9.927 8.619 6.915 1.00 86.19 118 LEU A N 1
ATOM 920 C CA . LEU A 1 118 ? -10.182 7.736 5.780 1.00 86.19 118 LEU A CA 1
ATOM 921 C C . LEU A 1 118 ? -11.243 6.654 6.078 1.00 86.19 118 LEU A C 1
ATOM 923 O O . LEU A 1 118 ? -11.835 6.103 5.148 1.00 86.19 118 LEU A O 1
ATOM 927 N N . LE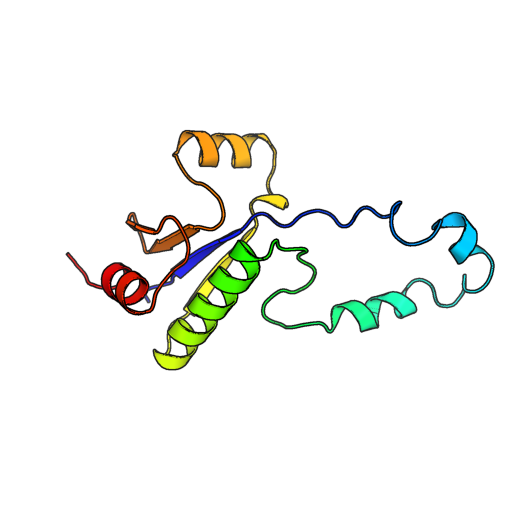U A 1 119 ? -11.511 6.361 7.356 1.00 84.25 119 LEU A N 1
ATOM 928 C CA . LEU A 1 119 ? -12.486 5.354 7.791 1.00 84.25 119 LEU A CA 1
ATOM 929 C C . LEU A 1 119 ? -13.880 5.913 8.104 1.00 84.25 119 LEU A C 1
ATOM 931 O O . LEU A 1 119 ? -14.844 5.153 8.090 1.00 84.25 119 LEU A O 1
ATOM 935 N N . LYS A 1 120 ? -14.021 7.215 8.386 1.00 77.88 120 LYS A N 1
ATOM 936 C CA . LYS A 1 120 ? -15.314 7.794 8.797 1.00 77.88 120 LYS A CA 1
ATOM 937 C C . LYS A 1 120 ? -16.334 7.737 7.651 1.00 77.88 120 LYS A C 1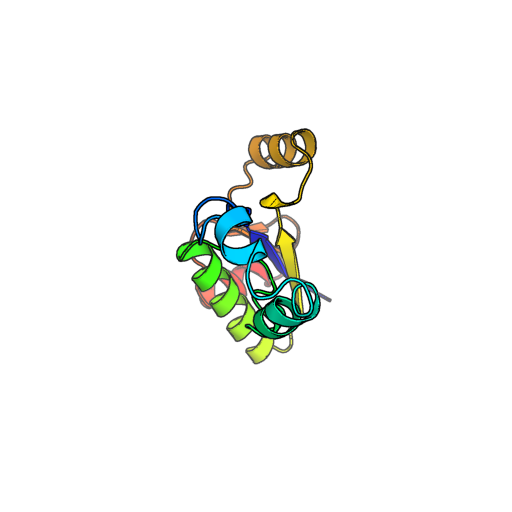
ATOM 939 O O . LYS A 1 120 ? -15.992 8.227 6.575 1.00 77.88 120 LYS A O 1
ATOM 944 N N . PRO A 1 121 ? -17.542 7.173 7.815 1.00 61.97 121 PRO A N 1
ATOM 945 C CA . PRO A 1 121 ? -18.589 7.301 6.800 1.00 61.97 121 PRO A CA 1
ATOM 946 C C . PRO A 1 121 ? -18.924 8.785 6.577 1.00 61.97 121 PRO A C 1
ATOM 948 O O . PRO A 1 121 ? -18.774 9.588 7.501 1.00 61.97 121 PRO A O 1
ATOM 951 N N . VAL A 1 122 ? -19.279 9.140 5.338 1.00 55.69 122 VAL A N 1
ATOM 952 C CA . VAL A 1 122 ? -19.825 10.468 4.998 1.00 55.69 122 VAL A CA 1
ATOM 953 C C . VAL A 1 122 ? -21.247 10.562 5.528 1.00 55.69 122 VAL A C 1
ATOM 955 O O . VAL A 1 122 ? -21.971 9.552 5.377 1.00 55.69 122 VAL A O 1
#

Secondary structure (DSSP, 8-state):
--EEEEEE-PBP--TTTSS-HHHHHTT-TTTTTHHHHGGGGS-TTTTT-B--HHHHHHHHHHHHHHHHHT-EEEEEESTTS-HHHHHHHHHTT--SSEEEETTEEEESS--HHHHHHHHS--

Sequence (122 aa):
MVKLKVYLHSLEVPTVGFVDKEGAMHACAQAQKTAFERLGSFSSLFGNRYLNEEERETLMRVEDFCRSNGLEFEIVDVGQMSFLSRLRLRIGGLKTPSVCCGERVLKGLPTEESLGRLLKPV

Solvent-accessible surface area (backbone atoms only — not comparable to full-atom values): 7378 Å² total; per-residue (Å²): 131,81,53,40,37,37,34,32,58,37,47,82,80,64,74,76,78,70,57,56,58,70,72,59,50,75,82,43,70,89,46,62,77,62,69,53,58,68,64,63,68,55,49,92,85,59,43,93,51,46,60,56,70,68,40,48,53,37,50,52,50,50,50,54,51,24,64,76,68,78,45,54,72,42,82,44,57,50,48,81,44,55,72,69,60,45,49,52,40,45,74,71,68,55,58,70,47,25,43,30,36,87,92,49,72,48,77,62,80,73,45,72,68,58,55,53,61,55,66,58,82,132

Radius of gyration: 17.9 Å; Cα contacts (8 Å, |Δi|>4): 137; chains: 1; bounding box: 51×39×36 Å

Foldseek 3Di:
DFEKEWEFAFDDDPPPPPDDPVRVCPPPVPCVPPVCVVVQPPDPQQGPGHGDPQQVQQSVQVVVLCVVVVHHYHYHHLNPDDPVVNVVCVVVVDDPGWMATVPDIDDGRDDSVNVVVRPDDD

pLDDT: mean 77.75, std 17.36, range [42.62, 94.12]

Nearest PDB structures (foldseek):
  1h75-assembly1_A  TM=6.948E-01  e=1.678E-02  Escherichia coli
  7c10-assembly1_A  TM=6.944E-01  e=6.808E-02  Alkaliphilus oremlandii OhILAs
  4fiw-assembly1_A  TM=6.176E-01  e=3.494E-02  Corynebacterium glutamicum
  4hs1-assembly1_A  TM=5.992E-01  e=1.086E-01  Mycobacterium tuberculosis
  2r5g-assembly1_A  TM=6.181E-01  e=2.262E-01  Homo sapiens

Mean predicted aligned error: 10.65 Å